Protein AF-A0A645AUQ6-F1 (afdb_monomer_lite)

Radius of gyration: 24.86 Å; chains: 1; bounding box: 45×68×68 Å

Foldseek 3Di:
DDDDDDPDPPPDPPPVCDPVHPCVVVPPDDDDDPVNCPPVNDPDPPPDPVCCVCCVPPVVVVVVLVCLCCDPPQHHLPDPVQQVDDDDVSNVVSSVVSSVRSVVVVVVVVVVVVVCVVVVNDDPDPDQPVCNVCVVVDDPDPPDDPPPDDDD

Organism: NCBI:txid1076179

Sequence (152 aa):
MVPKNATGRTKIRKLDLIVPKPRVCSQQSVTFTPEVDGKFGQRYPYQSPEWRHYYSLGRQTIESINRSNKRGYYAPLNDPDWRPRRGWLNALIAGLAMIIATNVRKIIAWAWDQMDLANGYQKPRRRKRRRELSAGFTKPIALGPPPLDEAA

Secondary structure (DSSP, 8-state):
-PPP---S-----GGGSPSSPPHHHH-S--PPPTTS--TT--SS-TT-HHHHHHIIIIIHHHHHHHHHHH-TTT--TT-STT-SS-SHHHHHHHHHHHHHHHHHHHHHHHHHHHHHHHTT--PPPPPPPHHHHTTTTSPPP--SPPPS----

Structure (mmCIF, N/CA/C/O backbone):
data_AF-A0A645AUQ6-F1
#
_entry.id   AF-A0A645AUQ6-F1
#
loop_
_atom_site.group_PDB
_atom_site.id
_atom_site.type_symbol
_atom_site.label_atom_id
_atom_site.label_alt_id
_atom_site.label_comp_id
_atom_site.label_asym_id
_atom_site.label_entity_id
_atom_site.label_seq_id
_atom_site.pdbx_PDB_ins_code
_atom_site.Cartn_x
_atom_site.Cartn_y
_atom_site.Cartn_z
_atom_site.occupancy
_atom_site.B_iso_or_equiv
_atom_site.auth_seq_id
_atom_site.auth_comp_id
_atom_site.auth_asym_id
_atom_site.auth_atom_id
_atom_site.pdbx_PDB_model_num
ATOM 1 N N . MET A 1 1 ? 19.982 -40.397 1.687 1.00 35.34 1 MET A N 1
ATOM 2 C CA . MET A 1 1 ? 19.215 -40.173 0.440 1.00 35.34 1 MET A CA 1
ATOM 3 C C . MET A 1 1 ? 17.794 -39.776 0.813 1.00 35.34 1 MET A C 1
ATOM 5 O O . MET A 1 1 ? 17.089 -40.592 1.381 1.00 35.34 1 MET A O 1
ATOM 9 N N . VAL A 1 2 ? 17.397 -38.524 0.571 1.00 37.16 2 VAL A N 1
ATOM 10 C CA . VAL A 1 2 ? 16.027 -38.040 0.824 1.00 37.16 2 VAL A CA 1
ATOM 11 C C . VAL A 1 2 ? 15.309 -37.965 -0.522 1.00 37.16 2 VAL A C 1
ATOM 13 O O . VAL A 1 2 ? 15.771 -37.212 -1.385 1.00 37.16 2 VAL A O 1
ATOM 16 N N . PRO A 1 3 ? 14.223 -38.723 -0.755 1.00 41.47 3 PRO A N 1
ATOM 17 C CA . PRO A 1 3 ? 13.465 -38.568 -1.981 1.00 41.47 3 PRO A CA 1
ATOM 18 C C . PRO A 1 3 ? 12.717 -37.230 -1.961 1.00 41.47 3 PRO A C 1
ATOM 20 O O . PRO A 1 3 ? 11.909 -36.937 -1.081 1.00 41.47 3 PRO A O 1
ATOM 23 N N . LYS A 1 4 ? 13.027 -36.411 -2.967 1.00 48.00 4 LYS A N 1
ATOM 24 C CA . LYS A 1 4 ? 12.246 -35.249 -3.387 1.00 48.00 4 LYS A CA 1
ATOM 25 C C . LYS A 1 4 ? 10.944 -35.757 -4.012 1.00 48.00 4 LYS A C 1
ATOM 27 O O . LYS A 1 4 ? 11.023 -36.625 -4.875 1.00 48.00 4 LYS A O 1
ATOM 32 N N . ASN A 1 5 ? 9.802 -35.211 -3.576 1.00 46.19 5 ASN A N 1
ATOM 33 C CA . ASN A 1 5 ? 8.547 -34.972 -4.322 1.00 46.19 5 ASN A CA 1
ATOM 34 C C . ASN A 1 5 ? 7.324 -35.151 -3.408 1.00 46.19 5 ASN A C 1
ATOM 36 O O . ASN A 1 5 ? 6.904 -36.267 -3.129 1.00 46.19 5 ASN A O 1
ATOM 40 N N . ALA A 1 6 ? 6.703 -34.043 -3.000 1.00 42.94 6 ALA A N 1
ATOM 41 C CA . ALA A 1 6 ? 5.361 -34.060 -2.417 1.00 42.94 6 ALA A CA 1
ATOM 42 C C . ALA A 1 6 ? 4.562 -32.820 -2.851 1.00 42.94 6 ALA A C 1
ATOM 44 O O . ALA A 1 6 ? 4.036 -32.071 -2.037 1.00 42.94 6 ALA A O 1
ATOM 45 N N . THR A 1 7 ? 4.463 -32.601 -4.163 1.00 50.81 7 THR A N 1
ATOM 46 C CA . THR A 1 7 ? 3.480 -31.691 -4.780 1.00 50.81 7 THR A CA 1
ATOM 47 C C . THR A 1 7 ? 2.244 -32.486 -5.202 1.00 50.81 7 THR A C 1
ATOM 49 O O . THR A 1 7 ? 1.800 -32.453 -6.344 1.00 50.81 7 THR A O 1
ATOM 52 N N . GLY A 1 8 ? 1.694 -33.258 -4.269 1.00 45.38 8 GLY A N 1
ATOM 53 C CA . GLY A 1 8 ? 0.429 -33.960 -4.436 1.00 45.38 8 GLY A CA 1
ATOM 54 C C . GLY A 1 8 ? -0.480 -33.565 -3.290 1.00 45.38 8 GLY A C 1
ATOM 55 O O . GLY A 1 8 ? -0.066 -33.644 -2.137 1.00 45.38 8 GLY A O 1
ATOM 56 N N . ARG A 1 9 ? -1.715 -33.141 -3.587 1.00 53.94 9 ARG A N 1
ATOM 57 C CA . ARG A 1 9 ? -2.777 -33.117 -2.573 1.00 53.94 9 ARG A CA 1
ATOM 58 C C . ARG A 1 9 ? -2.807 -34.511 -1.951 1.00 53.94 9 ARG A C 1
ATOM 60 O O . ARG A 1 9 ? -3.180 -35.466 -2.632 1.00 53.94 9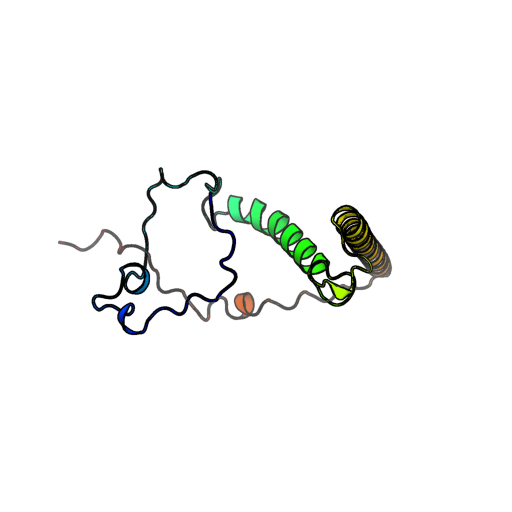 ARG A O 1
ATOM 67 N N . THR A 1 10 ? -2.368 -34.639 -0.705 1.00 54.78 10 THR A N 1
ATOM 68 C CA . THR A 1 10 ? -2.476 -35.884 0.047 1.00 54.78 10 THR A CA 1
ATOM 69 C C . THR A 1 10 ? -3.956 -36.237 0.100 1.00 54.78 10 THR A C 1
ATOM 71 O O . THR A 1 10 ? -4.757 -35.544 0.725 1.00 54.78 10 THR A O 1
ATOM 74 N N . LYS A 1 11 ? -4.353 -37.277 -0.644 1.00 52.53 11 LYS A N 1
ATOM 75 C CA . LYS A 1 11 ? -5.692 -37.852 -0.532 1.00 52.53 11 LYS A CA 1
ATOM 76 C C . LYS A 1 11 ? -5.765 -38.495 0.847 1.00 52.53 11 LYS A C 1
ATOM 78 O O . LYS A 1 11 ? 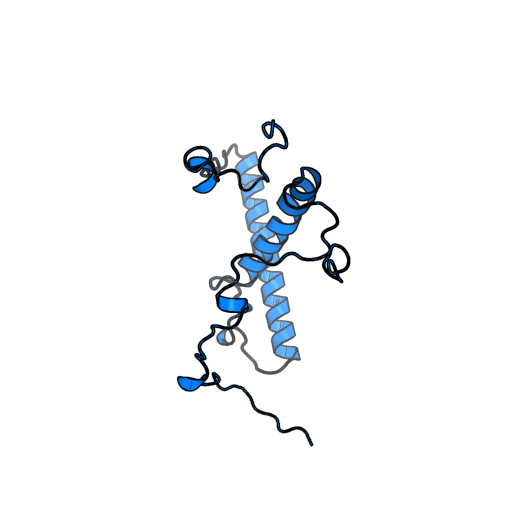-5.253 -39.594 1.037 1.00 52.53 11 LYS A O 1
ATOM 83 N N . ILE A 1 12 ? -6.351 -37.778 1.801 1.00 56.31 12 ILE A N 1
ATOM 84 C CA . ILE A 1 12 ? -6.696 -38.326 3.113 1.00 56.31 12 ILE A CA 1
ATOM 85 C C . ILE A 1 12 ? -7.647 -39.495 2.848 1.00 56.31 12 ILE A C 1
ATOM 87 O O . ILE A 1 12 ? -8.653 -39.325 2.149 1.00 56.31 12 ILE A O 1
ATOM 91 N N . ARG A 1 13 ? -7.306 -40.700 3.312 1.00 53.62 13 ARG A N 1
ATOM 92 C CA . ARG A 1 13 ? -8.169 -41.864 3.094 1.00 53.62 13 ARG A CA 1
ATOM 93 C C . ARG A 1 13 ? -9.436 -41.653 3.919 1.00 53.62 13 ARG A C 1
ATOM 95 O O . ARG A 1 13 ? -9.378 -41.130 5.024 1.00 53.62 13 ARG A O 1
ATOM 102 N N . LYS A 1 14 ? -10.599 -42.077 3.413 1.00 55.00 14 LYS A N 1
ATOM 103 C CA . LYS A 1 14 ? -11.880 -41.936 4.139 1.00 55.00 14 LYS A CA 1
ATOM 104 C C . LYS A 1 14 ? -11.868 -42.621 5.518 1.00 55.00 14 LYS A C 1
ATOM 106 O O . LYS A 1 14 ? -12.635 -42.233 6.384 1.00 55.00 14 LYS A O 1
ATOM 111 N N . LEU A 1 15 ? -10.984 -43.603 5.707 1.00 53.88 15 LEU A N 1
ATOM 112 C CA . LEU A 1 15 ? -10.750 -44.303 6.972 1.00 53.88 15 LEU A CA 1
ATOM 113 C C . LEU A 1 15 ? -9.918 -43.491 7.981 1.00 53.88 15 LEU A C 1
ATOM 115 O O . LEU A 1 15 ? -9.999 -43.782 9.165 1.00 53.88 15 LEU A O 1
ATOM 119 N N . ASP A 1 16 ? -9.190 -42.454 7.544 1.00 55.34 16 ASP A N 1
ATOM 120 C CA . ASP A 1 16 ? -8.447 -41.528 8.418 1.00 55.34 16 ASP A CA 1
ATOM 121 C C . ASP A 1 16 ? -9.362 -40.434 9.013 1.00 55.34 16 ASP A C 1
ATOM 123 O O . ASP A 1 16 ? -8.947 -39.661 9.877 1.00 55.34 16 ASP A O 1
ATOM 127 N N . LEU A 1 17 ? -10.637 -40.380 8.597 1.00 55.66 17 LEU A N 1
ATOM 128 C CA . LEU A 1 17 ? -11.717 -39.661 9.290 1.00 55.66 17 LEU A CA 1
ATOM 129 C C . LEU A 1 17 ? -12.152 -40.474 10.524 1.00 55.66 17 LEU A C 1
ATOM 131 O O . LEU A 1 17 ? -13.316 -40.838 10.681 1.00 55.66 17 LEU A O 1
ATOM 135 N N . ILE A 1 18 ? -11.173 -40.815 11.361 1.00 55.47 18 ILE A N 1
ATOM 136 C CA . ILE A 1 18 ? -11.317 -41.679 12.528 1.00 55.47 18 ILE A CA 1
ATOM 137 C C . ILE A 1 18 ? -12.206 -40.978 13.554 1.00 55.47 18 ILE A C 1
ATOM 139 O O . ILE A 1 18 ? -11.981 -39.825 13.928 1.00 55.47 18 ILE A O 1
ATOM 143 N N . VAL A 1 19 ? -13.225 -41.702 14.011 1.00 59.19 19 VAL A N 1
ATOM 144 C CA . VAL A 1 19 ? -13.925 -41.434 15.266 1.00 59.19 19 VAL A CA 1
ATOM 145 C C . VAL A 1 19 ? -13.111 -42.127 16.372 1.00 59.19 19 VAL A C 1
ATOM 147 O O . VAL A 1 19 ? -12.856 -43.322 16.242 1.00 59.19 19 VAL A O 1
ATOM 150 N N . PRO A 1 20 ? -12.687 -41.433 17.442 1.00 63.81 20 PRO A N 1
ATOM 151 C CA . PRO A 1 20 ? -13.027 -40.060 17.780 1.00 63.81 20 PRO A CA 1
ATOM 152 C C . PRO A 1 20 ? -12.234 -39.038 16.962 1.00 63.81 20 PRO A C 1
ATOM 154 O O . PRO A 1 20 ? -11.020 -39.126 16.792 1.00 63.81 20 PRO A O 1
ATOM 157 N N . LYS A 1 21 ? -12.973 -38.025 16.504 1.00 65.12 21 LYS A N 1
ATOM 158 C CA . LYS A 1 21 ? -12.478 -36.867 15.765 1.00 65.12 21 LYS A CA 1
ATOM 159 C C . LYS A 1 21 ? -11.232 -36.296 16.469 1.00 65.12 21 LYS A C 1
ATOM 161 O O . LYS A 1 21 ? -11.302 -36.065 17.681 1.00 65.12 21 LYS A O 1
ATOM 166 N N . PRO A 1 22 ? -10.116 -36.037 15.757 1.00 70.12 22 PRO A N 1
ATOM 167 C CA . PRO A 1 22 ? -8.918 -35.483 16.378 1.00 70.12 22 PRO A CA 1
ATOM 168 C C . PRO A 1 22 ? -9.268 -34.191 17.117 1.00 70.12 22 PRO A C 1
ATOM 170 O O . PRO A 1 22 ? -10.089 -33.408 16.631 1.00 70.12 22 PRO A O 1
ATOM 173 N N . ARG A 1 23 ? -8.638 -33.956 18.279 1.00 62.28 23 ARG A N 1
ATOM 174 C CA . ARG A 1 23 ? -8.930 -32.795 19.145 1.00 62.28 23 ARG A CA 1
ATOM 175 C C . ARG A 1 23 ? -8.934 -31.477 18.376 1.00 62.28 23 ARG A C 1
ATOM 177 O O . ARG A 1 23 ? -9.784 -30.639 18.625 1.00 62.28 23 ARG A O 1
ATOM 184 N N . VAL A 1 24 ? -8.083 -31.340 17.358 1.00 67.81 24 VAL A N 1
ATOM 185 C CA . VAL A 1 24 ? -8.023 -30.150 16.493 1.00 67.81 24 VAL A CA 1
ATOM 186 C C . VAL A 1 24 ? -9.351 -29.817 15.800 1.00 67.81 24 VAL A C 1
ATOM 188 O O . VAL A 1 24 ? -9.594 -28.666 15.460 1.00 67.81 24 VAL A O 1
ATOM 191 N N . CYS A 1 25 ? -10.213 -30.809 15.575 1.00 66.75 25 CYS A N 1
ATOM 192 C CA . CYS A 1 25 ? -11.498 -30.613 14.922 1.00 66.75 25 CYS A CA 1
ATOM 193 C C . CYS A 1 25 ? -12.695 -30.658 15.899 1.00 66.75 25 CYS A C 1
ATOM 195 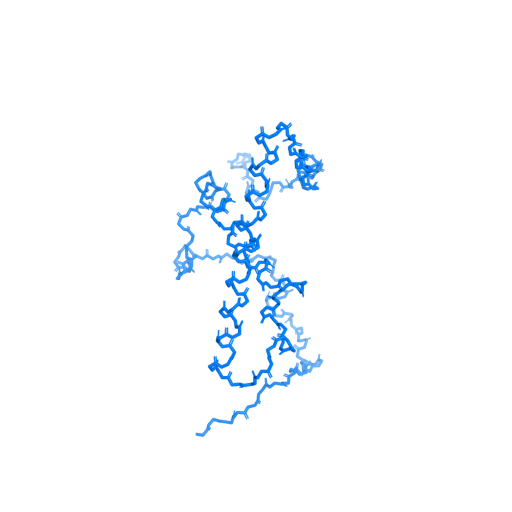O O . CYS A 1 25 ? -13.820 -30.411 15.460 1.00 66.75 25 CYS A O 1
ATOM 197 N N . SER A 1 26 ? -12.501 -30.985 17.183 1.00 72.19 26 SER A N 1
ATOM 198 C CA . SER A 1 26 ? -13.542 -30.954 18.235 1.00 72.19 26 SER A CA 1
ATOM 199 C C . SER A 1 26 ? -13.348 -29.829 19.258 1.00 72.19 26 SER A C 1
ATOM 201 O O . SER A 1 26 ? -14.314 -29.385 19.872 1.00 72.19 26 SER A O 1
ATOM 203 N N . GLN A 1 27 ? -12.125 -29.335 19.414 1.00 75.44 27 GLN A N 1
ATOM 204 C CA . GLN A 1 27 ? -11.765 -28.274 20.339 1.00 75.44 27 GLN A CA 1
ATOM 205 C C . GLN A 1 27 ? -12.109 -26.901 19.744 1.00 75.44 27 GLN A C 1
ATOM 207 O O . GLN A 1 27 ? -11.655 -26.553 18.656 1.00 75.44 27 GLN A O 1
ATOM 212 N N . GLN A 1 28 ? -12.921 -26.118 20.461 1.00 74.31 28 GLN A N 1
ATOM 213 C CA . GLN A 1 28 ? -13.316 -24.766 20.040 1.00 74.31 28 GLN A CA 1
ATOM 214 C C . GLN A 1 28 ? -12.277 -23.694 20.404 1.00 74.31 28 GLN A C 1
ATOM 216 O O . GLN A 1 28 ? -12.193 -22.673 19.725 1.00 74.31 28 GLN A O 1
ATOM 221 N N . SER A 1 29 ? -11.479 -23.916 21.451 1.00 77.19 29 SER A N 1
ATOM 222 C CA . SER A 1 29 ? -10.470 -22.967 21.928 1.00 77.19 29 SER A CA 1
ATOM 223 C C . SER A 1 29 ? -9.207 -23.676 22.419 1.00 77.19 29 SER A C 1
ATOM 225 O O . SER A 1 29 ? -9.258 -24.769 22.982 1.00 77.19 29 SER A O 1
ATOM 227 N N . VAL A 1 30 ? -8.055 -23.041 22.201 1.00 71.19 30 VAL A N 1
ATOM 228 C CA . VAL A 1 30 ? -6.749 -23.487 22.699 1.00 71.19 30 VAL A CA 1
ATOM 229 C C . VAL A 1 30 ? -6.205 -22.388 23.602 1.00 71.19 30 VAL A C 1
ATOM 231 O O . VAL A 1 30 ? -6.160 -21.227 23.197 1.00 71.19 30 VAL A O 1
ATOM 234 N N . THR A 1 31 ? -5.811 -22.754 24.819 1.00 71.25 31 THR A N 1
ATOM 235 C CA . THR A 1 31 ? -5.147 -21.846 25.757 1.00 71.25 31 THR A CA 1
ATOM 236 C C . THR A 1 31 ? -3.645 -21.953 25.545 1.00 71.25 31 THR A C 1
ATOM 238 O O . THR A 1 31 ? -3.078 -23.039 25.656 1.00 71.25 31 THR A O 1
ATOM 241 N N . PHE A 1 32 ? -3.004 -20.835 25.222 1.00 67.38 32 PHE A N 1
ATOM 242 C CA . PHE A 1 32 ? -1.552 -20.748 25.109 1.00 67.38 32 PHE A CA 1
ATOM 243 C C . PHE A 1 32 ? -0.995 -20.279 26.451 1.00 67.38 32 PHE A C 1
ATOM 245 O O . PHE A 1 32 ? -1.498 -19.307 27.016 1.00 67.38 32 PHE A O 1
ATOM 252 N N . THR A 1 33 ? 0.005 -20.978 26.986 1.00 70.19 33 THR A N 1
ATOM 253 C CA . THR A 1 33 ? 0.707 -20.506 28.183 1.00 70.19 33 THR A CA 1
ATOM 254 C C . THR A 1 33 ? 1.547 -19.273 27.822 1.00 70.19 33 THR A C 1
ATOM 256 O O . THR A 1 33 ? 2.005 -19.164 26.682 1.00 70.19 33 THR A O 1
ATOM 259 N N . PRO A 1 34 ? 1.774 -18.335 28.758 1.00 63.53 34 PRO A N 1
ATOM 260 C CA . PRO A 1 34 ? 2.573 -17.132 28.499 1.00 63.53 34 PRO A CA 1
ATOM 261 C C . PRO A 1 34 ? 4.030 -17.445 28.112 1.00 63.53 34 PRO A C 1
ATOM 263 O O . PRO A 1 34 ? 4.684 -16.633 27.476 1.00 63.53 34 PRO A O 1
ATOM 266 N N . GLU A 1 35 ? 4.522 -18.643 28.429 1.00 63.22 35 GLU A N 1
ATOM 267 C CA . GLU A 1 35 ? 5.836 -19.151 28.005 1.00 63.22 35 GLU A CA 1
ATOM 268 C C . GLU A 1 35 ? 5.850 -19.639 26.542 1.00 63.22 35 GLU A C 1
ATOM 270 O O . GLU A 1 35 ? 6.896 -19.662 25.897 1.00 63.22 35 GLU A O 1
ATOM 275 N N . VAL A 1 36 ? 4.683 -20.016 26.000 1.00 59.00 36 VAL A N 1
ATOM 276 C CA . VAL A 1 36 ? 4.477 -20.399 24.588 1.00 59.00 36 VAL A CA 1
ATOM 277 C C . VAL A 1 36 ? 4.256 -19.163 23.707 1.00 59.00 36 VAL A C 1
ATOM 279 O O . VAL A 1 36 ? 4.181 -19.282 22.479 1.00 59.00 36 VAL A O 1
ATOM 282 N N . ASP A 1 37 ? 4.245 -17.964 24.302 1.00 56.09 37 ASP A N 1
ATOM 283 C CA . ASP A 1 37 ? 4.406 -16.688 23.602 1.00 56.09 37 ASP A CA 1
ATOM 284 C C . ASP A 1 37 ? 5.848 -16.586 23.070 1.00 56.09 37 ASP A C 1
ATOM 286 O O . ASP A 1 37 ? 6.704 -15.873 23.582 1.00 56.09 37 ASP A O 1
ATOM 290 N N . GLY A 1 38 ? 6.161 -17.429 22.082 1.00 65.44 38 GLY A N 1
ATOM 291 C CA . GLY A 1 38 ? 7.501 -17.610 21.544 1.00 65.44 38 GLY A CA 1
ATOM 292 C C . GLY A 1 38 ? 7.992 -16.398 20.748 1.00 65.44 38 GLY A C 1
ATOM 293 O O . GLY A 1 38 ? 7.621 -15.253 20.977 1.00 65.44 38 GLY A O 1
ATOM 294 N N . LYS A 1 39 ? 8.797 -16.657 19.711 1.00 52.03 39 LYS A N 1
ATOM 295 C CA . LYS A 1 39 ? 9.424 -15.666 18.801 1.00 52.03 39 LYS A CA 1
ATOM 296 C C . LYS A 1 39 ? 8.485 -14.573 18.226 1.00 52.03 39 LYS A C 1
ATOM 298 O O . LYS A 1 39 ? 8.974 -13.611 17.639 1.00 52.03 39 LYS A O 1
ATOM 303 N N . PHE A 1 40 ? 7.164 -14.717 18.359 1.00 57.16 40 PHE A N 1
ATOM 304 C CA . PHE A 1 40 ? 6.132 -13.806 17.851 1.00 57.16 40 PHE A CA 1
ATOM 305 C C . PHE A 1 40 ? 5.311 -13.100 18.942 1.00 57.16 40 PHE A C 1
ATOM 307 O O . PHE A 1 40 ? 4.257 -12.549 18.616 1.00 57.16 40 PHE A O 1
ATOM 314 N N . GLY A 1 41 ? 5.782 -13.094 20.193 1.00 67.69 41 GLY A N 1
ATOM 315 C CA . GLY A 1 41 ? 5.108 -12.417 21.296 1.00 67.69 41 GLY A CA 1
ATOM 316 C C . GLY A 1 41 ? 4.776 -10.966 20.967 1.00 67.69 41 GLY A C 1
ATOM 317 O O . GLY A 1 41 ? 5.614 -10.185 20.496 1.00 67.69 41 GLY A O 1
ATOM 318 N N . GLN A 1 42 ? 3.508 -10.604 21.141 1.00 70.81 42 GLN A N 1
ATOM 319 C CA . GLN A 1 42 ? 3.052 -9.260 20.832 1.00 70.81 42 GLN A CA 1
ATOM 320 C C . GLN A 1 42 ? 3.346 -8.351 22.023 1.00 70.81 42 GLN A C 1
ATOM 322 O O . GLN A 1 42 ? 2.687 -8.448 23.049 1.00 70.81 42 GLN A O 1
ATOM 327 N N . ARG A 1 43 ? 4.291 -7.412 21.863 1.00 76.75 43 ARG A N 1
ATOM 328 C CA . ARG A 1 43 ? 4.694 -6.468 22.929 1.00 76.75 43 ARG A CA 1
ATOM 329 C C . ARG A 1 43 ? 3.522 -5.739 23.603 1.00 76.75 43 ARG A C 1
ATOM 331 O O . ARG A 1 43 ? 3.618 -5.397 24.773 1.00 76.75 43 ARG A O 1
ATOM 338 N N . TYR A 1 44 ? 2.446 -5.486 22.860 1.00 78.44 44 TYR A N 1
ATOM 339 C CA . TYR A 1 44 ? 1.247 -4.823 23.365 1.00 78.44 44 TYR A CA 1
ATOM 340 C C . TYR A 1 44 ? 0.054 -5.780 23.334 1.00 78.44 44 TYR A C 1
ATOM 342 O O . TYR A 1 44 ? -0.177 -6.390 22.287 1.00 78.44 44 TYR A O 1
ATOM 350 N N . PRO A 1 45 ? -0.756 -5.863 24.406 1.00 78.25 45 PRO A N 1
ATOM 351 C CA . PRO A 1 45 ? -1.952 -6.698 24.419 1.00 78.25 45 PRO A CA 1
ATOM 352 C C . PRO A 1 45 ? -2.887 -6.373 23.249 1.00 78.25 45 PRO A C 1
ATOM 354 O O . PRO A 1 45 ? -3.099 -5.206 22.909 1.00 78.25 45 PRO A O 1
ATOM 357 N N . TYR A 1 46 ? -3.470 -7.399 22.630 1.00 73.38 46 TYR A N 1
ATOM 358 C CA . TYR A 1 46 ? -4.376 -7.215 21.498 1.00 73.38 46 TYR A CA 1
ATOM 359 C C . TYR A 1 46 ? -5.538 -6.271 21.862 1.00 73.38 46 TYR A C 1
ATOM 361 O O . TYR A 1 46 ? -6.188 -6.427 22.889 1.00 73.38 46 TYR A O 1
ATOM 369 N N . GLN A 1 47 ? -5.810 -5.294 20.990 1.00 77.56 47 GLN A N 1
ATOM 370 C CA . GLN A 1 47 ? -6.799 -4.215 21.165 1.00 77.56 47 GLN A CA 1
ATOM 371 C C . GLN A 1 47 ? -6.512 -3.161 22.245 1.00 77.56 47 GLN A C 1
ATOM 373 O O . GLN A 1 47 ? -7.334 -2.243 22.370 1.00 77.56 47 GLN A O 1
ATOM 378 N N . SER A 1 48 ? -5.374 -3.214 22.945 1.00 82.06 48 SER A N 1
ATOM 379 C CA . SER A 1 48 ? -4.955 -2.141 23.857 1.00 82.06 48 SER A CA 1
ATOM 380 C C . SER A 1 48 ? -4.798 -0.800 23.110 1.00 82.06 48 SER A C 1
ATOM 382 O O . SER A 1 48 ? -4.624 -0.790 21.884 1.00 82.06 48 SER A O 1
ATOM 384 N N . PRO A 1 49 ? -4.881 0.356 23.793 1.00 83.75 49 PRO A N 1
ATOM 385 C CA . PRO A 1 49 ? -4.699 1.657 23.143 1.00 83.75 49 PRO A CA 1
ATOM 386 C C . PRO A 1 49 ? -3.323 1.785 22.471 1.00 83.75 49 PRO A C 1
ATOM 388 O O . PRO A 1 49 ? -3.234 2.261 21.340 1.00 83.75 49 PRO A O 1
ATOM 391 N N . GLU A 1 50 ? -2.273 1.269 23.106 1.00 82.62 50 GLU A N 1
ATOM 392 C CA . GLU A 1 50 ? -0.913 1.236 22.558 1.00 82.62 50 GLU A CA 1
ATOM 393 C C . GLU A 1 50 ? -0.825 0.319 21.332 1.00 82.62 50 GLU A C 1
ATOM 395 O O . GLU A 1 50 ? -0.316 0.717 20.282 1.00 82.62 50 GLU A O 1
ATOM 400 N N . TRP A 1 51 ? -1.424 -0.875 21.404 1.00 83.75 51 TRP A N 1
ATOM 401 C CA . TRP A 1 51 ? -1.540 -1.775 20.260 1.00 83.75 51 TRP A CA 1
ATOM 402 C C . TRP A 1 51 ? -2.236 -1.091 19.086 1.00 83.75 51 TRP A C 1
ATOM 404 O O . TRP A 1 51 ? -1.754 -1.151 17.954 1.00 83.75 51 TRP A O 1
ATOM 414 N N . ARG A 1 52 ? -3.353 -0.399 19.342 1.00 81.81 52 ARG A N 1
ATOM 415 C CA . ARG A 1 52 ? -4.074 0.347 18.308 1.00 81.81 52 ARG A CA 1
ATOM 416 C C . ARG A 1 52 ? -3.191 1.436 17.729 1.00 81.81 52 ARG A C 1
ATOM 418 O O . ARG A 1 52 ? -3.175 1.566 16.515 1.00 81.81 52 ARG A O 1
ATOM 425 N N . HIS A 1 53 ? -2.439 2.178 18.530 1.00 83.31 53 HIS A N 1
ATOM 426 C CA . HIS A 1 53 ? -1.556 3.222 18.017 1.00 83.31 53 HIS A CA 1
ATOM 427 C C . HIS A 1 53 ? -0.521 2.660 17.025 1.00 83.31 53 HIS A C 1
ATOM 429 O O . HIS A 1 53 ? -0.484 3.076 15.865 1.00 83.31 53 HIS A O 1
ATOM 435 N N . TYR A 1 54 ? 0.226 1.629 17.425 1.00 79.81 54 TYR A N 1
ATOM 436 C CA . TYR A 1 54 ? 1.275 1.038 16.588 1.00 79.81 54 TYR A CA 1
ATOM 437 C C . TYR A 1 54 ? 0.729 0.253 15.385 1.00 79.81 54 TYR A C 1
ATOM 439 O O . TYR A 1 54 ? 1.195 0.410 14.252 1.00 79.81 54 TYR A O 1
ATOM 447 N N . TYR A 1 55 ? -0.280 -0.592 15.600 1.00 77.12 55 TYR A N 1
ATOM 448 C CA . TYR A 1 55 ? -0.788 -1.499 14.571 1.00 77.12 55 TYR A CA 1
ATOM 449 C C . TYR A 1 55 ? -1.888 -0.883 13.698 1.00 77.12 55 TYR A C 1
ATOM 451 O O . TYR A 1 55 ? -2.100 -1.356 12.580 1.00 77.12 55 TYR A O 1
ATOM 459 N N . SER A 1 56 ? -2.583 0.176 14.126 1.00 78.56 56 SER A N 1
ATOM 460 C CA . SER A 1 56 ? -3.577 0.817 13.251 1.00 78.56 56 SER A CA 1
ATOM 461 C C . SER A 1 56 ? -2.927 1.599 12.117 1.00 78.56 56 SER A C 1
ATOM 463 O O . SER A 1 56 ? -3.423 1.534 11.000 1.00 78.56 56 SER A O 1
ATOM 465 N N . LEU A 1 57 ? -1.814 2.291 12.358 1.00 77.06 57 LEU A N 1
ATOM 466 C CA . LEU A 1 57 ? -1.159 3.094 11.326 1.00 77.06 57 LEU A CA 1
ATOM 467 C C . LEU A 1 57 ? -0.099 2.283 10.583 1.00 77.06 57 LEU A C 1
ATOM 469 O O . LEU A 1 57 ? -0.199 2.097 9.367 1.00 77.06 57 LEU A O 1
ATOM 473 N N . GLY A 1 58 ? 0.885 1.742 11.306 1.00 79.19 58 GLY A N 1
ATOM 474 C CA . GLY A 1 58 ? 2.036 1.071 10.697 1.00 79.19 58 GLY A CA 1
ATOM 475 C C . GLY A 1 58 ? 1.635 -0.167 9.897 1.00 79.19 58 GLY A C 1
ATOM 476 O O . GLY A 1 58 ? 1.898 -0.264 8.696 1.00 79.19 58 GLY A O 1
ATOM 477 N N . ARG A 1 59 ? 0.914 -1.099 10.529 1.00 81.19 59 ARG A N 1
ATOM 478 C CA . ARG A 1 59 ? 0.526 -2.357 9.873 1.00 81.19 59 ARG A CA 1
ATOM 479 C C . ARG A 1 59 ? -0.473 -2.145 8.740 1.00 81.19 59 ARG A C 1
ATOM 481 O O . ARG A 1 59 ? -0.298 -2.751 7.687 1.00 81.19 59 ARG A O 1
ATOM 488 N N . GLN A 1 60 ? -1.462 -1.261 8.894 1.00 82.56 60 GLN A N 1
ATOM 489 C CA . GLN A 1 60 ? -2.391 -0.968 7.792 1.00 82.56 60 GLN A CA 1
ATOM 490 C C . GLN A 1 60 ? -1.666 -0.378 6.576 1.00 82.56 60 GLN A C 1
ATOM 492 O O . GLN A 1 60 ? -2.030 -0.682 5.439 1.00 82.56 60 GLN A O 1
ATOM 497 N N . THR A 1 61 ? -0.624 0.426 6.799 1.00 84.44 61 THR A N 1
ATOM 498 C CA . THR A 1 61 ? 0.199 0.992 5.723 1.00 84.44 61 THR A CA 1
ATOM 499 C C . THR A 1 61 ? 0.968 -0.100 4.984 1.00 84.44 61 THR A C 1
ATOM 501 O O . THR A 1 61 ? 0.891 -0.181 3.756 1.00 84.44 61 THR A O 1
ATOM 504 N N . ILE A 1 62 ? 1.627 -1.004 5.714 1.00 86.50 62 ILE A N 1
ATOM 505 C CA . ILE A 1 62 ? 2.349 -2.145 5.130 1.00 86.50 62 ILE A CA 1
ATOM 506 C C . ILE A 1 62 ? 1.388 -3.075 4.383 1.00 86.50 62 ILE A C 1
ATOM 508 O O . ILE A 1 62 ? 1.657 -3.474 3.251 1.00 86.50 62 ILE A O 1
ATOM 512 N N . GLU A 1 63 ? 0.235 -3.396 4.970 1.00 87.00 63 GLU A N 1
ATOM 513 C CA . GLU A 1 63 ? -0.792 -4.222 4.329 1.00 87.00 63 GLU A CA 1
ATOM 514 C C . GLU A 1 63 ? -1.348 -3.558 3.063 1.00 87.00 63 GLU A C 1
ATOM 516 O O . GLU A 1 63 ? -1.590 -4.238 2.065 1.00 87.00 63 GLU A O 1
ATOM 521 N N . SER A 1 64 ? -1.500 -2.231 3.064 1.00 84.69 64 SER A N 1
ATOM 522 C CA . SER A 1 64 ? -1.906 -1.450 1.892 1.00 84.69 64 SER A CA 1
ATOM 523 C C . SER A 1 64 ? -0.851 -1.483 0.781 1.00 84.69 64 SER A C 1
ATOM 525 O O . SER A 1 64 ? -1.193 -1.699 -0.385 1.00 84.69 64 SER A O 1
ATOM 527 N N . ILE A 1 65 ? 0.434 -1.328 1.116 1.00 85.94 65 ILE A N 1
ATOM 528 C CA . ILE A 1 65 ? 1.546 -1.436 0.157 1.00 85.94 65 ILE A CA 1
ATOM 529 C C . ILE A 1 65 ? 1.621 -2.853 -0.411 1.00 85.94 65 ILE A C 1
ATOM 531 O O . ILE A 1 65 ? 1.617 -3.026 -1.627 1.00 85.94 65 ILE A O 1
ATOM 535 N N . ASN A 1 66 ? 1.584 -3.872 0.444 1.00 87.25 66 ASN A N 1
ATOM 536 C CA . ASN A 1 66 ? 1.609 -5.269 0.021 1.00 87.25 66 ASN A CA 1
ATOM 537 C C . ASN A 1 66 ? 0.412 -5.617 -0.861 1.00 87.25 66 ASN A C 1
ATOM 539 O O . ASN A 1 66 ? 0.564 -6.311 -1.863 1.00 87.25 66 ASN A O 1
ATOM 543 N N . ARG A 1 67 ? -0.778 -5.111 -0.526 1.00 86.75 67 ARG A N 1
ATOM 544 C CA . ARG A 1 67 ? -1.959 -5.254 -1.377 1.00 86.75 67 ARG A CA 1
ATOM 545 C C . ARG A 1 67 ? -1.740 -4.587 -2.729 1.00 86.75 67 ARG A C 1
ATOM 547 O O . ARG A 1 67 ? -2.095 -5.188 -3.731 1.00 86.75 67 ARG A O 1
ATOM 554 N N . SER A 1 68 ? -1.171 -3.384 -2.763 1.00 85.50 68 SER A N 1
ATOM 555 C CA . SER A 1 68 ? -0.872 -2.656 -4.002 1.00 85.50 68 SER A CA 1
ATOM 556 C C . SER A 1 68 ? 0.097 -3.430 -4.896 1.00 85.50 68 SER A C 1
ATOM 558 O O . SER A 1 68 ? -0.175 -3.597 -6.079 1.00 85.50 68 SER A O 1
ATOM 560 N N . ASN A 1 69 ? 1.174 -3.953 -4.313 1.00 86.12 69 ASN A N 1
ATOM 561 C CA . ASN A 1 69 ? 2.211 -4.733 -4.991 1.00 86.12 69 ASN A CA 1
ATOM 562 C C . ASN A 1 69 ? 1.705 -6.096 -5.495 1.00 86.12 69 ASN A C 1
ATOM 564 O O . ASN A 1 69 ? 2.229 -6.655 -6.450 1.00 86.12 69 ASN A O 1
ATOM 568 N N . LYS A 1 70 ? 0.677 -6.655 -4.850 1.00 83.25 70 LYS A N 1
ATOM 569 C CA . LYS A 1 70 ? 0.064 -7.930 -5.248 1.00 83.25 70 LYS A CA 1
ATOM 570 C C . LYS A 1 70 ? -1.163 -7.758 -6.147 1.00 83.25 70 LYS A C 1
ATOM 572 O O . LYS A 1 70 ? -1.723 -8.758 -6.588 1.00 83.25 70 LYS A O 1
ATOM 577 N N . ARG A 1 71 ? -1.633 -6.528 -6.392 1.00 80.31 71 ARG A N 1
ATOM 578 C CA . ARG A 1 71 ? -2.864 -6.284 -7.158 1.00 80.31 71 ARG A CA 1
ATOM 579 C C . ARG A 1 71 ? -2.595 -6.440 -8.659 1.00 80.31 71 ARG A C 1
ATOM 581 O O . ARG A 1 71 ? -1.688 -5.806 -9.186 1.00 80.31 71 ARG A O 1
ATOM 588 N N . GLY A 1 72 ? -3.452 -7.215 -9.328 1.00 62.06 72 GLY A N 1
ATOM 589 C CA . GLY A 1 72 ? -3.369 -7.604 -10.747 1.00 62.06 72 GLY A CA 1
ATOM 590 C C . GLY A 1 72 ?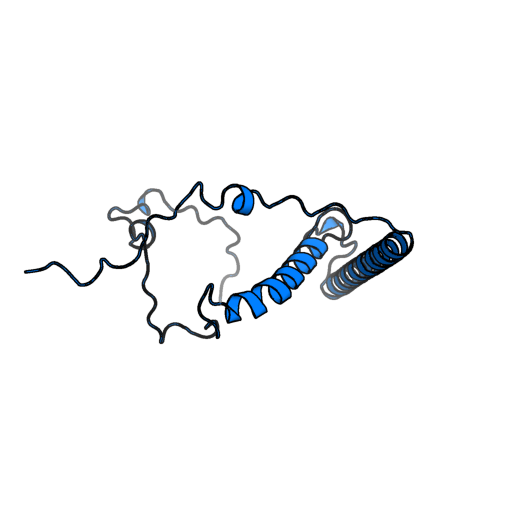 -3.176 -6.488 -11.779 1.00 62.06 72 GLY A C 1
ATOM 591 O O . GLY A 1 72 ? -2.655 -6.742 -12.851 1.00 62.06 72 GLY A O 1
ATOM 592 N N . TYR A 1 73 ? -3.601 -5.260 -11.477 1.00 69.19 73 TYR A N 1
ATOM 593 C CA . TYR A 1 73 ? -3.837 -4.251 -12.515 1.00 69.19 73 TYR A CA 1
ATOM 594 C C . TYR A 1 73 ? -2.592 -3.532 -13.049 1.00 69.19 73 TYR A C 1
ATOM 596 O O . TYR A 1 73 ? -2.632 -3.058 -14.176 1.00 69.19 73 TYR A O 1
ATOM 604 N N . TYR A 1 74 ? -1.520 -3.394 -12.261 1.00 73.12 74 TYR A N 1
ATOM 605 C CA . TYR A 1 74 ? -0.399 -2.518 -12.650 1.00 73.12 74 TYR A CA 1
ATOM 606 C C . TYR A 1 74 ? 0.992 -3.141 -12.529 1.00 73.12 74 TYR A C 1
ATOM 608 O O . TYR A 1 74 ? 1.904 -2.712 -13.227 1.00 73.12 74 TYR A O 1
ATOM 616 N N . ALA A 1 75 ? 1.191 -4.056 -11.581 1.00 76.00 75 ALA A N 1
ATOM 617 C CA . ALA A 1 75 ? 2.492 -4.671 -11.316 1.00 76.00 75 ALA A CA 1
ATOM 618 C C . ALA A 1 75 ? 2.322 -5.922 -10.433 1.00 76.00 75 ALA A C 1
ATOM 620 O O . ALA A 1 75 ? 2.738 -5.909 -9.271 1.00 76.00 75 ALA A O 1
ATOM 621 N N . PRO A 1 76 ? 1.633 -6.975 -10.909 1.00 81.69 76 PRO A N 1
ATOM 622 C CA . PRO A 1 76 ? 1.358 -8.141 -10.083 1.00 81.69 76 PRO A CA 1
ATOM 623 C C . PRO A 1 76 ? 2.615 -8.978 -9.830 1.00 81.69 76 PRO A C 1
ATOM 625 O O . PRO A 1 76 ? 2.998 -9.826 -10.626 1.00 81.69 76 PRO A O 1
ATOM 628 N N . LEU A 1 77 ? 3.201 -8.836 -8.639 1.00 82.12 77 LEU A N 1
ATOM 629 C CA . LEU A 1 77 ? 4.312 -9.693 -8.195 1.00 8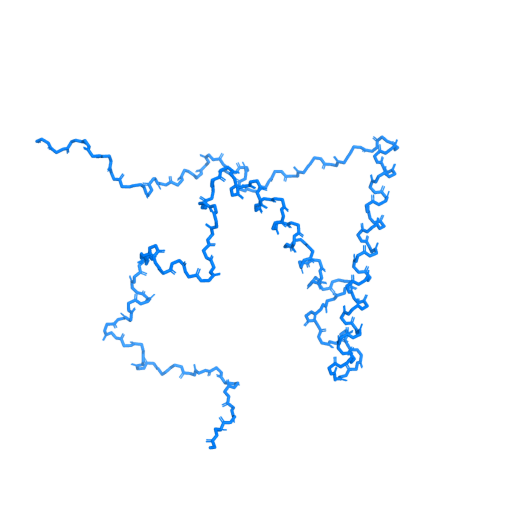2.12 77 LEU A CA 1
ATOM 630 C C . LEU A 1 77 ? 3.952 -11.187 -8.150 1.00 82.12 77 LEU A C 1
ATOM 632 O O . LEU A 1 77 ? 4.825 -12.044 -8.281 1.00 82.12 77 LEU A O 1
ATOM 636 N N . ASN A 1 78 ? 2.672 -11.505 -7.960 1.00 81.94 78 ASN A N 1
ATOM 637 C CA . ASN A 1 78 ? 2.203 -12.886 -7.900 1.00 81.94 78 ASN A CA 1
ATOM 638 C C . ASN A 1 78 ? 2.024 -13.524 -9.283 1.00 81.94 78 ASN A C 1
ATOM 640 O O . ASN A 1 78 ? 1.921 -14.746 -9.354 1.00 81.94 78 ASN A O 1
ATOM 644 N N . ASP A 1 79 ? 1.992 -12.732 -10.355 1.00 84.19 79 ASP A N 1
ATOM 645 C CA . ASP A 1 79 ? 1.731 -13.235 -11.698 1.00 84.19 79 ASP A CA 1
ATOM 646 C C . ASP A 1 79 ? 3.056 -13.601 -12.396 1.00 84.19 79 ASP A C 1
ATOM 648 O O . ASP A 1 79 ? 3.943 -12.750 -12.537 1.00 84.19 79 ASP A O 1
ATOM 652 N N . PRO A 1 80 ? 3.262 -14.877 -12.768 1.00 79.69 80 PRO A N 1
ATOM 653 C CA . PRO A 1 80 ? 4.447 -15.293 -13.502 1.00 79.69 80 PRO A CA 1
ATOM 654 C C . PRO A 1 80 ? 4.505 -14.772 -14.935 1.00 79.69 80 PRO A C 1
ATOM 656 O O . PRO A 1 80 ? 5.618 -14.620 -15.433 1.00 79.69 80 PRO A O 1
ATOM 659 N N . ASP A 1 81 ? 3.377 -14.449 -15.564 1.00 82.94 81 ASP A N 1
ATOM 660 C CA . ASP A 1 81 ? 3.333 -14.072 -16.982 1.00 82.94 81 ASP A CA 1
ATOM 661 C C . ASP A 1 81 ? 3.852 -12.645 -17.206 1.00 82.94 81 ASP A C 1
ATOM 663 O O . ASP A 1 81 ? 4.396 -12.317 -18.258 1.00 82.94 81 ASP A O 1
ATOM 667 N N . TRP A 1 82 ? 3.807 -11.814 -16.162 1.00 78.81 82 TRP A N 1
ATOM 668 C CA . TRP A 1 82 ? 4.391 -10.469 -16.140 1.00 78.81 82 TRP A CA 1
ATOM 669 C C . TRP A 1 82 ? 5.910 -10.470 -15.939 1.00 78.81 82 TRP A C 1
ATOM 671 O O . TRP A 1 82 ? 6.544 -9.412 -15.914 1.00 78.81 82 TRP A O 1
ATOM 681 N N . ARG A 1 83 ? 6.519 -11.651 -15.782 1.00 83.75 83 ARG A N 1
ATOM 682 C CA . ARG A 1 83 ? 7.971 -11.819 -15.720 1.00 83.75 83 ARG A CA 1
ATOM 683 C C . ARG A 1 83 ? 8.456 -12.370 -17.062 1.00 83.75 83 ARG A C 1
ATOM 685 O O . ARG A 1 83 ? 8.390 -13.577 -17.280 1.00 83.75 83 ARG A O 1
ATOM 692 N N . PRO A 1 84 ? 9.010 -11.521 -17.946 1.00 76.62 84 PRO A N 1
ATOM 693 C CA . PRO A 1 84 ? 9.314 -11.903 -19.327 1.00 76.62 84 PRO A CA 1
ATOM 694 C C . PRO A 1 84 ? 10.381 -12.997 -19.446 1.00 76.62 84 PRO A C 1
ATOM 696 O O . PRO A 1 84 ? 10.501 -13.642 -20.484 1.00 76.62 84 PRO A O 1
ATOM 699 N N . ARG A 1 85 ? 11.190 -13.210 -18.401 1.00 80.75 85 ARG A N 1
ATOM 700 C CA . ARG A 1 85 ? 12.253 -14.217 -18.391 1.00 80.75 85 ARG A CA 1
ATOM 701 C C . ARG A 1 85 ? 12.232 -15.032 -17.109 1.00 80.75 85 ARG A C 1
ATOM 703 O O . ARG A 1 85 ? 11.976 -14.520 -16.020 1.00 80.75 85 ARG A O 1
ATOM 710 N N . ARG A 1 86 ? 12.570 -16.314 -17.254 1.00 81.94 86 ARG A N 1
ATOM 711 C CA . ARG A 1 86 ? 12.780 -17.247 -16.142 1.00 81.94 86 ARG A CA 1
ATOM 712 C C . ARG A 1 86 ? 14.191 -17.070 -15.562 1.00 81.94 86 ARG A C 1
ATOM 714 O O . ARG A 1 86 ? 15.077 -16.509 -16.209 1.00 81.94 86 ARG A O 1
ATOM 721 N N . GLY A 1 87 ? 14.392 -17.546 -14.336 1.00 88.38 87 GLY A N 1
ATOM 722 C CA . GLY A 1 87 ? 15.659 -17.437 -13.606 1.00 88.38 87 GLY A CA 1
ATOM 723 C C . GLY A 1 87 ? 15.610 -16.420 -12.466 1.00 88.38 87 GLY A C 1
ATOM 724 O O . GLY A 1 87 ? 14.875 -15.435 -12.519 1.00 88.38 87 GLY A O 1
ATOM 725 N N . TRP A 1 88 ? 16.390 -16.684 -11.416 1.00 90.06 88 TRP A N 1
ATOM 726 C CA . TRP A 1 88 ? 16.337 -15.937 -10.156 1.00 90.06 88 TRP A CA 1
ATOM 727 C C . TRP A 1 88 ? 16.676 -14.452 -10.327 1.00 90.06 88 TRP A C 1
ATOM 729 O O . TRP A 1 88 ? 15.897 -13.601 -9.909 1.00 90.06 88 TRP A O 1
ATOM 739 N N . LEU A 1 89 ? 17.774 -14.136 -11.021 1.00 92.06 89 LEU A N 1
ATOM 740 C CA . LEU A 1 89 ? 18.193 -12.751 -11.251 1.00 92.06 89 LEU A CA 1
ATOM 741 C C . LEU A 1 89 ? 17.151 -11.955 -12.054 1.00 92.06 89 LEU A C 1
ATOM 743 O O . LEU A 1 89 ? 16.800 -10.839 -11.684 1.00 92.06 89 LEU A O 1
ATOM 747 N N . ASN A 1 90 ? 16.601 -12.550 -13.115 1.00 88.12 90 ASN A N 1
ATOM 748 C CA . ASN A 1 90 ? 15.564 -11.911 -13.930 1.00 88.12 90 ASN A CA 1
ATOM 749 C C . ASN A 1 90 ? 14.284 -11.661 -13.122 1.00 88.12 90 ASN A C 1
ATOM 751 O O . ASN A 1 90 ? 13.679 -10.596 -13.235 1.00 88.12 90 ASN A O 1
ATOM 755 N N . ALA A 1 91 ? 13.890 -12.618 -12.275 1.00 88.56 91 ALA A N 1
ATOM 756 C CA . ALA A 1 91 ? 12.748 -12.460 -11.383 1.00 88.56 91 ALA A CA 1
ATOM 757 C C . ALA A 1 91 ? 12.981 -11.350 -10.345 1.00 88.56 91 ALA A C 1
ATOM 759 O O . ALA A 1 91 ? 12.056 -10.588 -10.063 1.00 88.56 91 ALA A O 1
ATOM 760 N N . LEU A 1 92 ? 14.205 -11.222 -9.820 1.00 90.44 92 LEU A N 1
ATOM 761 C CA . LEU A 1 92 ? 14.576 -10.133 -8.917 1.00 90.44 92 LEU A CA 1
ATOM 762 C C . LEU A 1 92 ? 14.501 -8.769 -9.598 1.00 90.44 92 LEU A C 1
ATOM 764 O O . LEU A 1 92 ? 13.875 -7.864 -9.055 1.00 90.44 92 LEU A O 1
ATOM 768 N N . ILE A 1 93 ? 15.088 -8.622 -10.788 1.00 91.69 93 ILE A N 1
ATOM 769 C CA . ILE A 1 93 ? 15.085 -7.354 -11.531 1.00 91.69 93 ILE A CA 1
ATOM 770 C C . ILE A 1 93 ? 13.653 -6.956 -11.907 1.00 91.69 93 ILE A C 1
ATOM 772 O O . ILE A 1 93 ? 13.249 -5.817 -11.678 1.00 91.69 93 ILE A O 1
ATOM 776 N N . ALA A 1 94 ? 12.855 -7.899 -12.417 1.00 88.94 94 ALA A N 1
ATOM 777 C CA . ALA A 1 94 ? 11.452 -7.650 -12.743 1.00 88.94 94 ALA A CA 1
ATOM 778 C C . ALA A 1 94 ? 10.638 -7.267 -11.495 1.00 88.94 94 ALA A C 1
ATOM 780 O O . ALA A 1 94 ? 9.855 -6.318 -11.529 1.00 88.94 94 ALA A O 1
ATOM 781 N N . GLY A 1 95 ? 10.850 -7.964 -10.374 1.00 89.38 95 GLY A N 1
ATOM 782 C CA . GLY A 1 95 ? 10.224 -7.638 -9.093 1.00 89.38 95 GLY A CA 1
ATOM 783 C C . GLY A 1 95 ? 10.612 -6.247 -8.587 1.00 89.38 95 GLY A C 1
ATOM 784 O O . GLY A 1 95 ? 9.742 -5.485 -8.167 1.00 89.38 95 GLY A O 1
ATOM 785 N N . LEU A 1 96 ? 11.893 -5.885 -8.684 1.00 91.88 96 LEU A N 1
ATOM 786 C CA . LEU A 1 96 ? 12.402 -4.569 -8.303 1.00 91.88 96 LEU A CA 1
ATOM 787 C C . LEU A 1 96 ? 11.765 -3.460 -9.147 1.00 91.88 96 LEU A C 1
ATOM 789 O O . LEU A 1 96 ? 11.228 -2.504 -8.589 1.00 91.88 96 LEU A O 1
ATOM 793 N N . ALA A 1 97 ? 11.749 -3.613 -10.473 1.00 90.62 97 ALA A N 1
ATOM 794 C CA . ALA A 1 97 ? 11.123 -2.655 -11.383 1.00 90.62 97 ALA A CA 1
ATOM 795 C C . ALA A 1 97 ? 9.626 -2.467 -11.075 1.00 90.62 97 ALA A C 1
ATOM 797 O O . ALA A 1 97 ? 9.136 -1.340 -11.014 1.00 90.62 97 ALA A O 1
ATOM 798 N N . MET A 1 98 ? 8.907 -3.558 -10.793 1.00 89.44 98 MET A N 1
ATOM 799 C CA . MET A 1 98 ? 7.494 -3.531 -10.400 1.00 89.44 98 MET A CA 1
ATOM 800 C C . MET A 1 98 ? 7.243 -2.782 -9.080 1.00 89.44 98 MET A C 1
ATOM 802 O O . MET A 1 98 ? 6.262 -2.034 -8.961 1.00 89.44 98 MET A O 1
ATOM 806 N N . ILE A 1 99 ? 8.125 -2.946 -8.091 1.00 90.75 99 ILE A N 1
ATOM 807 C CA . ILE A 1 99 ? 8.053 -2.223 -6.813 1.00 90.75 99 ILE A CA 1
ATOM 808 C C . ILE A 1 99 ? 8.314 -0.730 -7.034 1.00 90.75 99 ILE A C 1
ATOM 810 O O . ILE A 1 99 ? 7.525 0.096 -6.571 1.00 90.75 99 ILE A O 1
ATOM 814 N N . ILE A 1 100 ? 9.361 -0.380 -7.787 1.00 92.12 100 ILE A N 1
ATOM 815 C CA . ILE A 1 100 ? 9.693 1.013 -8.118 1.00 92.12 100 ILE A CA 1
ATOM 816 C C . ILE A 1 100 ? 8.517 1.678 -8.838 1.00 92.12 100 ILE A C 1
ATOM 818 O O . ILE A 1 100 ? 8.050 2.729 -8.403 1.00 92.12 100 ILE A O 1
ATOM 822 N N . ALA A 1 101 ? 7.960 1.034 -9.866 1.00 90.62 101 ALA A N 1
ATOM 823 C CA . ALA A 1 101 ? 6.803 1.546 -10.596 1.00 90.62 101 ALA A CA 1
ATOM 824 C C . ALA A 1 101 ? 5.586 1.772 -9.682 1.00 90.62 101 ALA A C 1
ATOM 826 O O . ALA A 1 101 ? 4.834 2.733 -9.853 1.00 90.62 101 ALA A O 1
ATOM 827 N N . THR A 1 102 ? 5.384 0.907 -8.683 1.00 89.88 102 THR A N 1
ATOM 828 C CA . THR A 1 102 ? 4.292 1.062 -7.713 1.00 89.88 102 THR A CA 1
ATOM 829 C C . THR A 1 102 ? 4.519 2.237 -6.767 1.00 89.88 102 THR A C 1
ATOM 831 O O . THR A 1 102 ? 3.569 2.966 -6.472 1.00 89.88 102 THR A O 1
ATOM 834 N N . ASN A 1 103 ? 5.759 2.465 -6.339 1.00 91.00 103 ASN A N 1
ATOM 835 C CA . ASN A 1 103 ? 6.119 3.622 -5.523 1.00 91.00 103 ASN A CA 1
ATOM 836 C C . ASN A 1 103 ? 5.955 4.929 -6.306 1.00 91.00 103 ASN A C 1
ATOM 838 O O . ASN A 1 103 ? 5.311 5.848 -5.809 1.00 91.00 103 ASN A O 1
ATOM 842 N N . VAL A 1 104 ? 6.429 4.982 -7.554 1.00 93.31 104 VAL A N 1
ATOM 843 C CA . VAL A 1 104 ? 6.271 6.151 -8.436 1.00 93.31 104 VAL A CA 1
ATOM 844 C C . VAL A 1 104 ? 4.793 6.486 -8.642 1.00 93.31 104 VAL A C 1
ATOM 846 O O . VAL A 1 104 ? 4.391 7.626 -8.429 1.00 93.31 104 VAL A O 1
ATOM 849 N N . ARG A 1 105 ? 3.942 5.495 -8.947 1.00 89.62 105 ARG A N 1
ATOM 850 C CA . ARG A 1 105 ? 2.488 5.708 -9.080 1.00 89.62 105 ARG A CA 1
ATOM 851 C C . ARG A 1 105 ? 1.852 6.279 -7.812 1.00 89.62 105 ARG A C 1
ATOM 853 O O . ARG A 1 105 ? 0.969 7.125 -7.903 1.00 89.62 105 ARG A O 1
ATOM 860 N N . LYS A 1 106 ? 2.287 5.829 -6.632 1.00 89.50 106 LYS A N 1
ATOM 861 C CA . LYS A 1 106 ? 1.797 6.351 -5.347 1.00 89.50 106 LYS A CA 1
ATOM 862 C C . LYS A 1 106 ? 2.251 7.787 -5.095 1.00 89.50 106 LYS A C 1
ATOM 864 O O . LYS A 1 106 ? 1.441 8.569 -4.614 1.00 89.50 106 LYS A O 1
ATOM 869 N N . ILE A 1 107 ? 3.498 8.125 -5.424 1.00 92.81 107 ILE A N 1
ATOM 870 C CA . ILE A 1 107 ? 4.030 9.490 -5.296 1.00 92.81 107 ILE A CA 1
ATOM 871 C C . ILE A 1 107 ? 3.277 10.436 -6.229 1.00 92.81 107 ILE A C 1
ATOM 873 O O . ILE A 1 107 ? 2.832 11.486 -5.786 1.00 92.81 107 ILE A O 1
ATOM 877 N N . ILE A 1 108 ? 3.065 10.034 -7.484 1.00 93.44 108 ILE A N 1
ATOM 878 C CA . ILE A 1 108 ? 2.293 10.816 -8.454 1.00 93.44 108 ILE A CA 1
ATOM 879 C C . ILE A 1 108 ? 0.864 11.023 -7.945 1.00 93.44 108 ILE A C 1
ATOM 881 O O . ILE A 1 108 ? 0.408 12.156 -7.867 1.00 93.44 108 ILE A O 1
ATOM 885 N N . ALA A 1 109 ? 0.170 9.956 -7.533 1.00 90.12 109 ALA A N 1
ATOM 886 C CA . ALA A 1 109 ? -1.186 10.066 -6.992 1.00 90.12 109 ALA A CA 1
ATOM 887 C C . ALA A 1 109 ? -1.256 10.973 -5.752 1.00 90.12 109 ALA A C 1
ATOM 889 O O . ALA A 1 109 ? -2.196 11.747 -5.609 1.00 90.12 109 ALA A O 1
ATOM 890 N N . TRP A 1 110 ? -0.254 10.899 -4.874 1.00 90.94 110 TRP A N 1
ATOM 891 C CA . TRP A 1 110 ? -0.147 11.795 -3.728 1.00 90.94 110 TRP A CA 1
ATOM 892 C C . TRP A 1 110 ? 0.083 13.251 -4.153 1.00 90.94 110 TRP A C 1
ATOM 894 O O . TRP A 1 110 ? -0.548 14.137 -3.590 1.00 90.94 110 TRP A O 1
ATOM 904 N N . ALA A 1 111 ? 0.934 13.504 -5.148 1.00 93.94 111 ALA A N 1
ATOM 905 C CA . ALA A 1 111 ? 1.188 14.850 -5.654 1.00 93.94 111 ALA A CA 1
ATOM 906 C C . ALA A 1 111 ? -0.084 15.477 -6.245 1.00 93.94 111 ALA A C 1
ATOM 908 O O . ALA A 1 111 ? -0.415 16.609 -5.902 1.00 93.94 111 ALA A O 1
ATOM 909 N N . TRP A 1 112 ? -0.846 14.717 -7.040 1.00 91.44 112 TRP A N 1
ATOM 910 C CA . TRP A 1 112 ? -2.161 15.146 -7.529 1.00 91.44 112 TRP A CA 1
ATOM 911 C C . TRP A 1 112 ? -3.133 15.424 -6.381 1.00 91.44 112 TRP A C 1
ATOM 913 O O . TRP A 1 112 ? -3.730 16.493 -6.342 1.00 91.44 112 TRP A O 1
ATOM 923 N N . ASP A 1 113 ? -3.213 14.528 -5.390 1.00 88.31 113 ASP A N 1
ATOM 924 C CA . ASP A 1 113 ? -4.035 14.743 -4.194 1.00 88.31 113 ASP A CA 1
ATOM 925 C C . ASP A 1 113 ? -3.658 16.045 -3.453 1.00 88.31 113 ASP A C 1
ATOM 927 O O . ASP A 1 113 ? -4.537 16.713 -2.911 1.00 88.31 113 ASP A O 1
ATOM 931 N N . GLN A 1 114 ? -2.368 16.405 -3.382 1.00 89.69 114 GLN A N 1
ATOM 932 C CA . GLN A 1 114 ? -1.921 17.659 -2.758 1.00 89.69 114 GLN A CA 1
ATOM 933 C C . GLN A 1 114 ? -2.325 18.886 -3.580 1.00 89.69 114 GLN A C 1
ATOM 935 O O . GLN A 1 114 ? -2.767 19.878 -3.004 1.00 89.69 114 GLN A O 1
ATOM 940 N N . MET A 1 115 ? -2.196 18.821 -4.907 1.00 88.94 115 MET A N 1
ATOM 941 C CA . MET A 1 115 ? -2.623 19.902 -5.799 1.00 88.94 115 MET A CA 1
ATOM 942 C C . MET A 1 115 ? -4.135 20.119 -5.731 1.00 88.94 115 MET A C 1
ATOM 944 O O . MET A 1 115 ? -4.586 21.254 -5.620 1.00 88.94 115 MET A O 1
ATOM 948 N N . ASP A 1 116 ? -4.914 19.039 -5.726 1.00 88.19 116 ASP A N 1
ATOM 949 C CA . ASP A 1 116 ? -6.367 19.098 -5.585 1.00 88.19 116 ASP A CA 1
ATOM 950 C C . ASP A 1 116 ? -6.756 19.765 -4.259 1.00 88.19 116 ASP A C 1
ATOM 952 O O . ASP A 1 116 ? -7.570 20.690 -4.243 1.00 88.19 116 ASP A O 1
ATOM 956 N N . LEU A 1 117 ? -6.132 19.356 -3.148 1.00 83.69 117 LEU A N 1
ATOM 957 C CA . LEU A 1 117 ? -6.353 19.977 -1.838 1.00 83.69 117 LEU A CA 1
ATOM 958 C C . LEU A 1 117 ? -6.005 21.474 -1.838 1.00 83.69 117 LEU A C 1
ATOM 960 O O . LEU A 1 117 ? -6.762 22.266 -1.279 1.00 83.69 117 LEU A O 1
ATOM 964 N N . ALA A 1 118 ? -4.896 21.865 -2.475 1.00 84.31 118 ALA A N 1
ATOM 965 C CA . ALA A 1 118 ? -4.501 23.268 -2.612 1.00 84.31 118 ALA A CA 1
ATOM 966 C C . ALA A 1 118 ? -5.508 24.079 -3.447 1.00 84.31 118 ALA A C 1
ATOM 968 O O . ALA A 1 118 ? -5.778 25.235 -3.133 1.00 84.31 118 ALA A O 1
ATOM 969 N N . ASN A 1 119 ? -6.129 23.452 -4.447 1.00 88.75 119 ASN A N 1
ATOM 970 C CA . ASN A 1 119 ? -7.175 24.041 -5.287 1.00 88.75 119 ASN A CA 1
ATOM 971 C C . ASN A 1 119 ? -8.572 24.022 -4.634 1.00 88.75 119 ASN A C 1
ATOM 973 O O . ASN A 1 119 ? -9.573 24.296 -5.295 1.00 88.75 119 ASN A O 1
ATOM 977 N N . GLY A 1 120 ? -8.666 23.690 -3.343 1.00 84.12 120 GLY A N 1
ATOM 978 C CA . GLY A 1 120 ? -9.924 23.683 -2.598 1.00 84.12 120 GLY A CA 1
ATOM 979 C C . GLY A 1 120 ? -10.791 22.440 -2.819 1.00 84.12 120 GLY A C 1
ATOM 980 O O . GLY A 1 120 ? -11.936 22.409 -2.360 1.00 84.12 120 GLY A O 1
ATOM 981 N N . TYR A 1 121 ? -10.277 21.395 -3.475 1.00 84.44 121 TYR A N 1
ATOM 982 C CA . TYR A 1 121 ? -10.989 20.127 -3.593 1.00 84.44 121 TYR A CA 1
ATOM 983 C C . TYR A 1 121 ? -11.144 19.476 -2.217 1.00 84.44 121 TYR A C 1
ATOM 985 O O . TYR A 1 121 ? -10.175 19.121 -1.540 1.00 84.44 121 TYR A O 1
ATOM 993 N N . GLN A 1 122 ? -12.390 19.260 -1.804 1.00 75.94 122 GLN A N 1
ATOM 994 C CA . GLN A 1 122 ? -12.676 18.492 -0.602 1.00 75.94 122 GLN A CA 1
ATOM 995 C C . GLN A 1 122 ? -12.683 17.004 -0.932 1.00 75.94 122 GLN A C 1
ATOM 997 O O . GLN A 1 122 ? -13.574 16.495 -1.614 1.00 75.94 122 GLN A O 1
ATOM 1002 N N . LYS A 1 123 ? -11.692 16.282 -0.402 1.00 70.94 123 LYS A N 1
ATOM 1003 C CA . LYS A 1 123 ? -11.607 14.831 -0.569 1.00 70.94 123 LYS A CA 1
ATOM 1004 C C . LYS A 1 123 ? -12.896 14.179 -0.046 1.00 70.94 123 LYS A C 1
ATOM 1006 O O . LYS A 1 123 ? -13.299 14.472 1.086 1.00 70.94 123 LYS A O 1
ATOM 1011 N N . PRO A 1 124 ? -13.548 13.283 -0.811 1.00 72.31 124 PRO A N 1
ATOM 1012 C CA . PRO A 1 124 ? -14.804 12.683 -0.389 1.00 72.31 124 PRO A CA 1
ATOM 1013 C C . PRO A 1 124 ? -14.624 11.990 0.962 1.00 72.31 124 PRO A C 1
ATOM 1015 O O . PRO A 1 124 ? -13.708 11.179 1.151 1.00 72.31 124 PRO A O 1
ATOM 1018 N N . ARG A 1 125 ? -15.500 12.322 1.922 1.00 65.69 125 ARG A N 1
ATOM 1019 C CA . ARG A 1 125 ? -15.498 11.712 3.256 1.00 65.69 125 ARG A CA 1
ATOM 1020 C C . ARG A 1 125 ? -15.503 10.194 3.103 1.00 65.69 125 ARG A C 1
ATOM 1022 O O . ARG A 1 125 ? -16.368 9.621 2.441 1.00 65.69 125 ARG A O 1
ATOM 1029 N N . ARG A 1 126 ? -14.516 9.540 3.721 1.00 68.56 126 ARG A N 1
ATOM 1030 C CA . ARG A 1 126 ? -14.352 8.084 3.683 1.00 68.56 126 ARG A CA 1
ATOM 1031 C C . ARG A 1 126 ? -15.684 7.424 4.049 1.00 68.56 126 ARG A C 1
ATOM 1033 O O . ARG A 1 126 ? -16.205 7.661 5.138 1.00 68.56 126 ARG A O 1
ATOM 1040 N N . ARG A 1 127 ? -16.228 6.591 3.153 1.00 69.44 127 ARG A N 1
ATOM 1041 C CA . ARG A 1 127 ? -17.434 5.802 3.442 1.00 69.44 127 ARG A CA 1
ATOM 1042 C C . ARG A 1 127 ? -17.181 5.009 4.725 1.00 69.44 127 ARG A C 1
ATOM 1044 O O . ARG A 1 127 ? -16.210 4.247 4.775 1.00 69.44 127 ARG A O 1
ATOM 1051 N N . LYS A 1 128 ? -18.028 5.205 5.746 1.00 69.56 128 LYS A N 1
ATOM 1052 C CA . LYS A 1 128 ? -17.963 4.437 6.999 1.00 69.56 128 LYS A CA 1
ATOM 1053 C C . LYS A 1 128 ? -17.896 2.953 6.651 1.00 69.56 128 LYS A C 1
ATOM 1055 O O . LYS A 1 128 ? -18.669 2.473 5.813 1.00 69.56 128 LYS A O 1
ATOM 1060 N N . ARG A 1 129 ? -16.942 2.221 7.232 1.00 71.56 129 ARG A N 1
ATOM 1061 C CA . ARG A 1 129 ? -16.821 0.781 6.962 1.00 71.56 129 ARG A CA 1
ATOM 1062 C C . ARG A 1 129 ? -18.099 0.094 7.434 1.00 71.56 129 ARG A C 1
ATOM 1064 O O . ARG A 1 129 ? -18.667 0.483 8.447 1.00 71.56 129 ARG A O 1
ATOM 1071 N N . ARG A 1 130 ? -18.522 -0.981 6.761 1.00 69.00 130 ARG A N 1
ATOM 1072 C CA . ARG A 1 130 ? -19.723 -1.746 7.155 1.00 69.00 130 ARG A CA 1
ATOM 1073 C C . ARG A 1 130 ? -19.731 -2.109 8.646 1.00 69.00 130 ARG A C 1
ATOM 1075 O O . ARG A 1 130 ? -20.766 -1.997 9.280 1.00 69.00 130 ARG A O 1
ATOM 1082 N N . ARG A 1 131 ? -18.567 -2.461 9.205 1.00 63.81 131 ARG A N 1
ATOM 1083 C CA . ARG A 1 131 ? -18.393 -2.767 10.635 1.00 63.81 131 ARG A CA 1
ATOM 1084 C C . ARG A 1 131 ? -18.621 -1.566 11.562 1.00 63.81 131 ARG A C 1
ATOM 1086 O O . ARG A 1 131 ? -19.076 -1.756 12.677 1.00 63.81 131 ARG A O 1
ATOM 1093 N N . GLU A 1 132 ? -18.290 -0.357 11.117 1.00 72.31 132 GLU A N 1
ATOM 1094 C CA . GLU A 1 132 ? -18.549 0.890 11.855 1.00 72.31 132 GLU A CA 1
ATOM 1095 C C . GLU A 1 132 ? -20.025 1.282 11.752 1.00 72.31 132 GLU A C 1
ATOM 1097 O O . GLU A 1 132 ? -20.594 1.785 12.709 1.00 72.31 132 GLU A O 1
ATOM 1102 N N . LEU A 1 133 ? -20.656 1.010 10.604 1.00 74.06 133 LEU A N 1
ATOM 1103 C CA . LEU A 1 133 ? -22.100 1.176 10.422 1.00 74.06 133 LEU A CA 1
ATOM 1104 C C . LEU A 1 133 ? -22.904 0.184 11.273 1.00 74.06 133 LEU A C 1
ATOM 1106 O O . LEU A 1 133 ? -23.978 0.525 11.747 1.00 74.06 133 LEU A O 1
ATOM 1110 N N . SER A 1 134 ? -22.383 -1.028 11.482 1.00 71.69 134 SER A N 1
ATOM 1111 C CA . SER A 1 134 ? -22.993 -2.054 12.332 1.00 71.69 134 SER A CA 1
ATOM 1112 C C . SER A 1 134 ? -22.475 -2.047 13.776 1.00 71.69 134 SER A C 1
ATOM 1114 O O .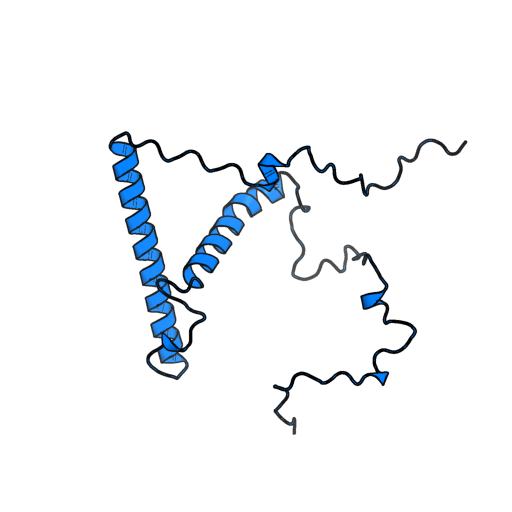 SER A 1 134 ? -22.813 -2.951 14.542 1.00 71.69 134 SER A O 1
ATOM 1116 N N . ALA A 1 135 ? -21.628 -1.083 14.156 1.00 64.44 135 ALA A N 1
ATOM 1117 C CA . ALA A 1 135 ? -21.120 -0.966 15.518 1.00 64.44 135 ALA A CA 1
ATOM 1118 C C . ALA A 1 135 ? -22.290 -0.597 16.443 1.00 64.44 135 ALA A C 1
ATOM 1120 O O . ALA A 1 135 ? -22.794 0.518 16.394 1.00 64.44 135 ALA A O 1
ATOM 1121 N N . GLY A 1 136 ? -22.758 -1.568 17.230 1.00 64.62 136 GLY A N 1
ATOM 1122 C CA . GLY A 1 136 ? -23.949 -1.450 18.080 1.00 64.62 136 GLY A CA 1
ATOM 1123 C C . GLY A 1 136 ? -25.086 -2.407 17.705 1.00 64.62 136 GLY A C 1
ATOM 1124 O O . GLY A 1 136 ? -25.854 -2.783 18.582 1.00 64.62 136 GLY A O 1
ATOM 1125 N N . PHE A 1 137 ? -25.145 -2.881 16.454 1.00 64.25 137 PHE A N 1
ATOM 1126 C CA . PHE A 1 137 ? -26.131 -3.887 16.021 1.00 64.25 137 PHE A CA 1
ATOM 1127 C C . PHE A 1 137 ? -25.731 -5.314 16.407 1.00 64.25 137 PHE A C 1
ATOM 1129 O O . PHE A 1 137 ? -26.582 -6.154 16.676 1.00 64.25 137 PHE A O 1
ATOM 1136 N N . THR A 1 138 ? -24.429 -5.590 16.474 1.00 56.41 138 THR A N 1
ATOM 1137 C CA . THR A 1 138 ? -23.893 -6.840 17.019 1.00 56.41 138 THR A CA 1
ATOM 1138 C C . THR A 1 138 ? -23.119 -6.513 18.287 1.00 56.41 138 THR A C 1
ATOM 1140 O O . THR A 1 138 ? -21.942 -6.148 18.218 1.00 56.41 138 THR A O 1
ATOM 1143 N N . LYS A 1 139 ? -23.766 -6.610 19.451 1.00 54.50 139 LYS A N 1
ATOM 1144 C CA . LYS A 1 139 ? -23.023 -6.745 20.706 1.00 54.50 139 LYS A CA 1
ATOM 1145 C C . LYS A 1 139 ? -22.382 -8.139 20.671 1.00 54.50 139 LYS A C 1
ATOM 1147 O O . LYS A 1 139 ? -23.127 -9.108 20.528 1.00 54.50 139 LYS A O 1
ATOM 1152 N N . PRO A 1 140 ? -21.048 -8.291 20.731 1.00 53.00 140 PRO A N 1
ATOM 1153 C CA . PRO A 1 140 ? -20.504 -9.594 21.075 1.00 53.00 140 PRO A CA 1
ATOM 1154 C C . PRO A 1 140 ? -21.072 -9.950 22.451 1.00 53.00 140 PRO A C 1
ATOM 1156 O O . PRO A 1 140 ? -21.012 -9.129 23.367 1.00 53.00 140 PRO A O 1
ATOM 1159 N N . ILE A 1 141 ? -21.666 -11.137 22.580 1.00 57.94 141 ILE A N 1
ATOM 1160 C CA . ILE A 1 141 ? -21.958 -11.710 23.895 1.00 57.94 141 ILE A CA 1
ATOM 1161 C C . ILE A 1 141 ? -20.637 -11.664 24.663 1.00 57.94 141 ILE A C 1
ATOM 1163 O O . ILE A 1 141 ? -19.596 -12.033 24.110 1.00 57.94 141 ILE A O 1
ATOM 1167 N N . ALA A 1 142 ? -20.658 -11.119 25.878 1.00 53.50 142 ALA A N 1
ATOM 1168 C CA . ALA A 1 142 ? -19.471 -11.018 26.704 1.00 53.50 142 ALA A CA 1
ATOM 1169 C C . ALA A 1 142 ? -18.944 -12.435 26.972 1.00 53.50 142 ALA A C 1
ATOM 1171 O O . ALA A 1 142 ? -19.442 -13.134 27.842 1.00 53.50 142 ALA A O 1
ATOM 1172 N N . LEU A 1 143 ? -17.934 -12.867 26.216 1.00 56.12 143 LEU A N 1
ATOM 1173 C CA . LEU A 1 143 ? -17.111 -14.040 26.525 1.00 56.12 143 LEU A CA 1
ATOM 1174 C C . LEU A 1 143 ? -16.095 -13.677 27.625 1.00 56.12 143 LEU A C 1
ATOM 1176 O O . LEU A 1 143 ? -14.909 -13.975 27.512 1.00 56.12 143 LEU A O 1
ATOM 1180 N N . GLY A 1 144 ? -16.545 -12.940 28.641 1.00 55.28 144 GLY A N 1
ATOM 1181 C CA . GLY A 1 144 ? -15.801 -12.739 29.877 1.00 55.28 144 GLY A CA 1
ATOM 1182 C C . GLY A 1 144 ? -16.163 -13.855 30.858 1.00 55.28 144 GLY A C 1
ATOM 1183 O O . GLY A 1 144 ? -17.279 -14.374 30.778 1.00 55.28 144 GLY A O 1
ATOM 1184 N N . PRO A 1 145 ? -15.255 -14.254 31.763 1.00 54.25 145 PRO A N 1
ATOM 1185 C CA . PRO A 1 145 ? -15.642 -15.099 32.887 1.00 54.25 145 PRO A CA 1
ATOM 1186 C C . PRO A 1 145 ? -16.783 -14.419 33.672 1.00 54.25 145 PRO A C 1
ATOM 1188 O O . PRO A 1 145 ? -16.805 -13.184 33.738 1.00 54.25 145 PRO A O 1
ATOM 1191 N N . PRO A 1 146 ? -17.742 -15.187 34.222 1.00 56.53 146 PRO A N 1
ATOM 1192 C CA . PRO A 1 146 ? -18.799 -14.618 35.052 1.00 56.53 146 PRO A CA 1
ATOM 1193 C C . PRO A 1 146 ? -18.182 -13.825 36.220 1.00 56.53 146 PRO A C 1
ATOM 1195 O O . PRO A 1 146 ? -17.118 -14.217 36.713 1.00 56.53 146 PRO A O 1
ATOM 1198 N N . PRO A 1 147 ? -18.794 -12.700 36.636 1.00 53.94 147 PRO A N 1
ATOM 1199 C CA . PRO A 1 147 ? -18.339 -11.958 37.806 1.00 53.94 147 PRO A CA 1
ATOM 1200 C C . PRO A 1 147 ? -18.336 -12.876 39.036 1.00 53.94 147 PRO A C 1
ATOM 1202 O O . PRO A 1 147 ? -19.225 -13.707 39.195 1.00 53.94 147 PRO A O 1
ATOM 1205 N N . LEU A 1 148 ? -17.303 -12.747 39.871 1.00 55.84 148 LEU A N 1
ATOM 1206 C CA . LEU A 1 148 ? -17.072 -13.561 41.072 1.00 55.84 148 LEU A CA 1
ATOM 1207 C C . LEU A 1 148 ? -17.964 -13.151 42.254 1.00 55.84 148 LEU A C 1
ATOM 1209 O O . LEU A 1 148 ? -17.520 -13.210 43.392 1.00 55.84 148 LEU A O 1
ATOM 1213 N N . ASP A 1 149 ? -19.206 -12.759 41.998 1.00 55.09 149 ASP A N 1
ATOM 1214 C CA . ASP A 1 149 ? -20.161 -12.413 43.044 1.00 55.09 149 ASP A CA 1
ATOM 1215 C C . ASP A 1 149 ? -21.465 -13.169 42.765 1.00 55.09 149 ASP A C 1
ATOM 1217 O O . ASP A 1 149 ? -21.917 -13.203 41.624 1.00 55.09 149 ASP A O 1
ATOM 1221 N N . GLU A 1 150 ? -22.040 -13.762 43.816 1.00 49.16 150 GLU A N 1
ATOM 1222 C CA . GLU A 1 150 ? -23.199 -14.681 43.838 1.00 49.16 150 GLU A CA 1
ATOM 1223 C C . GLU A 1 150 ? -22.867 -16.187 43.790 1.00 49.16 150 GLU A C 1
ATOM 1225 O O . GLU A 1 150 ? -23.359 -16.955 42.965 1.00 49.16 150 GLU A O 1
ATOM 1230 N N . ALA A 1 151 ? -22.081 -16.638 44.769 1.00 40.31 151 ALA A N 1
ATOM 1231 C CA . ALA A 1 151 ? -22.254 -17.966 45.360 1.00 40.31 151 ALA A CA 1
ATOM 1232 C C . ALA A 1 151 ? -22.250 -17.814 46.889 1.00 40.31 151 ALA A C 1
ATOM 1234 O O . ALA A 1 151 ? -21.203 -17.900 47.532 1.00 40.31 151 ALA A O 1
ATOM 1235 N N . ALA A 1 152 ? -23.430 -17.507 47.429 1.00 37.69 152 ALA A N 1
ATOM 1236 C CA . ALA A 1 152 ? -23.779 -17.647 48.839 1.00 37.69 152 ALA A CA 1
ATOM 1237 C C . ALA A 1 152 ? -24.812 -18.771 48.965 1.00 37.69 152 ALA A C 1
ATOM 1239 O O . ALA A 1 152 ? -25.684 -18.850 48.067 1.00 37.69 152 ALA A O 1
#

pLDDT: mean 72.83, std 14.82, range [35.34, 93.94]